Protein AF-A0A6A6HWR3-F1 (afdb_monomer_lite)

Sequence (180 aa):
MLRDASSLLSVSQAPYKDFTMPSEERNRYWNKETAKVNAGLDFGGSREDGKEARQTIGAWCSNNPVVNIDFSSFHVPSAAPGTKPSTEELVQRLLNPPAHAFVHGVLSIQWVITVAGTENFCFRASDERFVLSQTSALRREGHALGMRTAYLEWLCGDDLGSSAAEQGMFLTPAFFTKEM

pLDDT: mean 72.25, std 21.22, range [38.28, 97.0]

Radius of gyration: 27.94 Å; chains: 1; bounding box: 84×46×81 Å

Foldseek 3Di:
DDDDDDDDDDDDDDDDDPDDDDDPVVVVPVCPVVVVVVVDPPPDDDDDDDDDDDDPDDPPPDPDPPPDDPCVPVDDPPPDPDDQDDLLRLLVPVLVDDPVCQDVQFGDPVVNCVSQDVVQWDQDPVVRDIAGDPPHPCLVCVVVSPDDPLVSQQRHVPDPPDRSVNVVDGRGPVVSPDDD

Organism: NCBI:txid390896

Structure (mmCIF, N/CA/C/O backbone):
data_AF-A0A6A6HWR3-F1
#
_entry.id   AF-A0A6A6HWR3-F1
#
loop_
_atom_site.group_PDB
_atom_site.id
_atom_site.type_symbol
_atom_site.label_atom_id
_atom_site.label_alt_id
_atom_site.label_comp_id
_atom_site.label_asym_id
_atom_site.label_entity_id
_atom_site.label_seq_id
_atom_site.pdbx_PDB_ins_code
_atom_site.Cartn_x
_atom_site.Cartn_y
_atom_site.Cartn_z
_atom_site.occupancy
_atom_site.B_iso_or_equiv
_atom_site.auth_seq_id
_atom_site.auth_comp_id
_atom_site.auth_asym_id
_atom_site.auth_atom_id
_atom_site.pdbx_PDB_model_num
ATOM 1 N N . MET A 1 1 ? 57.954 5.426 26.920 1.00 43.19 1 MET A N 1
ATOM 2 C CA . MET A 1 1 ? 57.387 4.698 25.766 1.00 43.19 1 MET A CA 1
ATOM 3 C C . MET A 1 1 ? 56.098 5.395 25.378 1.00 43.19 1 MET A C 1
ATOM 5 O O . MET A 1 1 ? 55.222 5.520 26.221 1.00 43.19 1 MET A O 1
ATOM 9 N N . LEU A 1 2 ? 56.065 5.932 24.158 1.00 45.25 2 LEU A N 1
ATOM 10 C CA . LEU A 1 2 ? 54.942 6.652 23.560 1.00 45.25 2 LEU A CA 1
ATOM 11 C C . LEU A 1 2 ? 53.739 5.731 23.321 1.00 45.25 2 LEU A C 1
ATOM 13 O O . LEU A 1 2 ? 53.946 4.578 22.939 1.00 45.25 2 LEU A O 1
ATOM 17 N N . ARG A 1 3 ? 52.525 6.293 23.399 1.00 41.72 3 ARG A N 1
ATOM 18 C CA . ARG A 1 3 ? 51.508 6.223 22.331 1.00 41.72 3 ARG A CA 1
ATOM 19 C C . ARG A 1 3 ? 50.369 7.210 22.612 1.00 41.72 3 ARG A C 1
ATOM 21 O O . ARG A 1 3 ? 49.450 6.918 23.367 1.00 41.72 3 ARG A O 1
ATOM 28 N N . ASP A 1 4 ? 50.477 8.364 21.960 1.00 45.59 4 ASP A N 1
ATOM 29 C CA . ASP A 1 4 ? 49.356 9.209 21.558 1.00 45.59 4 ASP A CA 1
ATOM 30 C C . ASP A 1 4 ? 48.548 8.498 20.468 1.00 45.59 4 ASP A C 1
ATOM 32 O O . ASP A 1 4 ? 49.116 8.020 19.483 1.00 45.59 4 ASP A O 1
ATOM 36 N N . ALA A 1 5 ? 47.228 8.462 20.623 1.00 50.62 5 ALA A N 1
ATOM 37 C CA . ALA A 1 5 ? 46.287 8.186 19.543 1.00 50.62 5 ALA A CA 1
ATOM 38 C C . ALA A 1 5 ? 44.918 8.767 19.918 1.00 50.62 5 ALA A C 1
ATOM 40 O O . ALA A 1 5 ? 44.046 8.082 20.445 1.00 50.62 5 ALA A O 1
ATOM 41 N N . SER A 1 6 ? 44.729 10.061 19.681 1.00 43.88 6 SER A N 1
ATOM 42 C CA . SER A 1 6 ? 43.404 10.685 19.645 1.00 43.88 6 SER A CA 1
ATOM 43 C C . SER A 1 6 ? 43.450 11.836 18.655 1.00 43.88 6 SER A C 1
ATOM 45 O O . SER A 1 6 ? 43.670 12.991 18.999 1.00 43.88 6 SER A O 1
ATOM 47 N N . SER A 1 7 ? 43.303 11.476 17.385 1.00 47.84 7 SER A N 1
ATOM 48 C CA . SER A 1 7 ? 42.998 12.406 16.312 1.00 47.84 7 SER A CA 1
ATOM 49 C C . SER A 1 7 ? 41.841 11.838 15.505 1.00 47.84 7 SER A C 1
ATOM 51 O O . SER A 1 7 ? 41.719 10.621 15.370 1.00 47.84 7 SER A O 1
ATOM 53 N N . LEU A 1 8 ? 41.090 12.768 14.919 1.00 46.94 8 LEU A N 1
ATOM 54 C CA . LEU A 1 8 ? 40.016 12.613 13.943 1.00 46.94 8 LEU A CA 1
ATOM 55 C C . LEU A 1 8 ? 38.622 12.401 14.542 1.00 46.94 8 LEU A C 1
ATOM 57 O O . LEU A 1 8 ? 38.232 11.292 14.870 1.00 46.94 8 LEU A O 1
ATOM 61 N N . LEU A 1 9 ? 37.858 13.498 14.600 1.00 42.84 9 LEU A N 1
ATOM 62 C CA . LEU A 1 9 ? 36.652 13.683 13.780 1.00 42.84 9 LEU A CA 1
ATOM 63 C C . LEU A 1 9 ? 36.273 15.178 13.779 1.00 42.84 9 LEU A C 1
ATOM 65 O O . LEU A 1 9 ? 35.502 15.656 14.605 1.00 42.84 9 LEU A O 1
ATOM 69 N N . SER A 1 10 ? 36.855 15.929 12.840 1.00 42.25 10 SER A N 1
ATOM 70 C CA . SER A 1 10 ? 36.351 17.246 12.436 1.00 42.25 10 SER A CA 1
ATOM 71 C C . SER A 1 10 ? 35.278 17.014 11.375 1.00 42.25 10 SER A C 1
ATOM 73 O O . SER A 1 10 ? 35.586 16.586 10.262 1.00 42.25 10 SER A O 1
ATOM 75 N N . VAL A 1 11 ? 34.012 17.222 11.736 1.00 45.81 11 VAL A N 1
ATOM 76 C CA . VAL A 1 11 ? 32.886 17.135 10.800 1.00 45.81 11 VAL A CA 1
ATOM 77 C C . VAL A 1 11 ? 32.807 18.456 10.037 1.00 45.81 11 VAL A C 1
ATOM 79 O O . VAL A 1 11 ? 32.406 19.485 10.575 1.00 45.81 11 VAL A O 1
ATOM 82 N N . SER A 1 12 ? 33.227 18.422 8.774 1.00 44.22 12 SER A N 1
ATOM 83 C CA . SER A 1 12 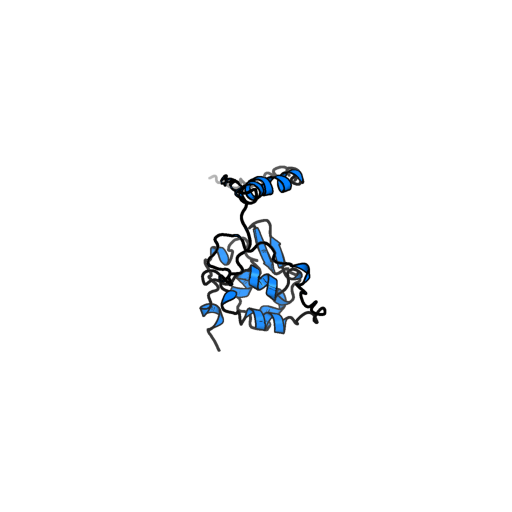? 33.080 19.523 7.825 1.00 44.22 12 SER A CA 1
ATOM 84 C C . SER A 1 12 ? 31.602 19.689 7.450 1.00 44.22 12 SER A C 1
ATOM 86 O O . SER A 1 12 ? 31.018 18.820 6.805 1.00 44.22 12 SER A O 1
ATOM 88 N N . GLN A 1 13 ? 30.985 20.798 7.865 1.00 44.22 13 GLN A N 1
ATOM 89 C CA . GLN A 1 13 ? 29.687 21.236 7.346 1.00 44.22 13 GLN A CA 1
ATOM 90 C C . GLN A 1 13 ? 29.887 21.851 5.956 1.00 44.22 13 GLN A C 1
ATOM 92 O O . GLN A 1 13 ? 30.484 22.918 5.820 1.00 44.22 13 GLN A O 1
ATOM 97 N N . ALA A 1 14 ? 29.381 21.182 4.920 1.00 45.16 14 ALA A N 1
ATOM 98 C CA . ALA A 1 14 ? 29.251 21.772 3.593 1.00 45.16 14 ALA A CA 1
ATOM 99 C C . ALA A 1 14 ? 28.036 22.729 3.551 1.00 45.16 14 ALA A C 1
ATOM 101 O O . ALA A 1 14 ? 27.018 22.446 4.188 1.00 45.16 14 ALA A O 1
ATOM 102 N N . PRO A 1 15 ? 28.114 23.854 2.816 1.00 49.12 15 PRO A N 1
ATOM 103 C CA . PRO A 1 15 ? 27.050 24.851 2.769 1.00 49.12 15 PRO A CA 1
ATOM 104 C C . PRO A 1 15 ? 25.837 24.347 1.972 1.00 49.12 15 PRO A C 1
ATOM 106 O O . PRO A 1 15 ? 25.982 23.771 0.892 1.00 49.12 15 PRO A O 1
ATOM 109 N N . TYR A 1 16 ? 24.638 24.598 2.504 1.00 42.38 16 TYR A N 1
ATOM 110 C CA . TYR A 1 16 ? 23.365 24.383 1.818 1.00 42.38 16 TYR A CA 1
ATOM 111 C C . TYR A 1 16 ? 23.359 25.154 0.490 1.00 42.38 16 TYR A C 1
ATOM 113 O O . TYR A 1 16 ? 23.470 26.377 0.474 1.00 42.38 16 TYR A O 1
ATOM 121 N N . LYS A 1 17 ? 23.234 24.434 -0.629 1.00 49.34 17 LYS A N 1
ATOM 122 C CA . LYS A 1 17 ? 22.875 25.039 -1.914 1.00 49.34 17 LYS A CA 1
ATOM 123 C C . LYS A 1 17 ? 21.377 25.317 -1.895 1.00 49.34 17 LYS A C 1
ATOM 125 O O . LYS A 1 17 ? 20.592 24.385 -1.731 1.00 49.34 17 LYS A O 1
ATOM 130 N N . ASP A 1 18 ? 21.016 26.584 -2.068 1.00 53.59 18 ASP A N 1
ATOM 131 C CA . ASP A 1 18 ? 19.640 27.049 -2.216 1.00 53.59 18 ASP A CA 1
ATOM 132 C C . ASP A 1 18 ? 18.878 26.194 -3.235 1.00 53.59 18 ASP A C 1
ATOM 134 O O . ASP A 1 18 ? 19.232 26.100 -4.415 1.00 53.59 18 ASP A O 1
ATOM 138 N N . PHE A 1 19 ? 17.822 25.541 -2.755 1.00 49.91 19 PHE A N 1
ATOM 139 C CA . PHE A 1 19 ? 16.960 24.692 -3.561 1.00 49.91 19 PHE A CA 1
ATOM 140 C C . PHE A 1 19 ? 16.070 25.592 -4.422 1.00 49.91 19 PHE A C 1
ATOM 142 O O . PHE A 1 19 ? 15.030 26.083 -3.988 1.00 49.91 19 PHE A O 1
ATOM 149 N N . THR A 1 20 ? 16.505 25.857 -5.652 1.00 61.34 20 THR A N 1
ATOM 150 C CA . THR A 1 20 ? 15.681 26.571 -6.629 1.00 61.34 20 THR A CA 1
ATOM 151 C C . THR A 1 20 ? 14.652 25.588 -7.187 1.00 61.34 20 THR A C 1
ATOM 153 O O . THR A 1 20 ? 15.019 24.578 -7.788 1.00 61.34 20 THR A O 1
ATOM 156 N N . MET A 1 21 ? 13.365 25.863 -6.966 1.00 64.69 21 MET A N 1
ATOM 157 C CA . MET A 1 21 ? 12.259 25.108 -7.566 1.00 64.69 21 MET A CA 1
ATOM 158 C C . MET A 1 21 ? 12.429 25.030 -9.097 1.00 64.69 21 MET A C 1
ATOM 160 O O . MET A 1 21 ? 12.731 26.056 -9.714 1.00 64.69 21 MET A O 1
ATOM 164 N N . PRO A 1 22 ? 12.225 23.861 -9.739 1.00 55.84 22 PRO A N 1
ATOM 165 C CA . PRO A 1 22 ? 12.240 23.770 -11.196 1.00 55.84 22 PRO A CA 1
ATOM 166 C C . PRO A 1 22 ? 11.163 24.688 -11.786 1.00 55.84 22 PRO A C 1
ATOM 168 O O . PRO A 1 22 ? 10.015 24.653 -11.343 1.00 55.84 22 PRO A O 1
ATOM 171 N N . SER A 1 23 ? 11.521 25.509 -12.778 1.00 63.12 23 SER A N 1
ATOM 172 C CA . SER A 1 23 ? 10.572 26.429 -13.409 1.00 63.12 23 SER A CA 1
ATOM 173 C C . SER A 1 23 ? 9.444 25.669 -14.118 1.00 63.12 23 SER A C 1
ATOM 175 O O . SER A 1 23 ? 9.658 24.604 -14.707 1.00 63.12 23 SER A O 1
ATOM 177 N N . GLU A 1 24 ? 8.235 26.244 -14.108 1.00 59.56 24 GLU A N 1
ATOM 178 C CA . GLU A 1 24 ? 7.040 25.685 -14.764 1.00 59.56 24 GLU A CA 1
ATOM 179 C C . GLU A 1 24 ? 7.236 25.392 -16.262 1.00 59.56 24 GLU A C 1
ATOM 181 O O . GLU A 1 24 ? 6.491 24.609 -16.855 1.00 59.56 24 GLU A O 1
ATOM 186 N N . GLU A 1 25 ? 8.257 25.978 -16.890 1.00 54.88 25 GLU A N 1
ATOM 187 C CA . GLU A 1 25 ? 8.624 25.690 -18.274 1.00 54.88 25 GLU A CA 1
ATOM 188 C C . GLU A 1 25 ? 9.026 24.229 -18.492 1.00 54.88 25 GLU A C 1
ATOM 190 O O . GLU A 1 25 ? 8.698 23.679 -19.544 1.00 54.88 25 GLU A O 1
ATOM 195 N N . ARG A 1 26 ? 9.648 23.548 -17.517 1.00 51.44 26 ARG A N 1
ATOM 196 C CA . ARG A 1 26 ? 10.065 22.140 -17.677 1.00 51.44 26 ARG A CA 1
ATOM 197 C C . ARG A 1 26 ? 8.870 21.190 -17.828 1.00 51.44 26 ARG A C 1
ATOM 199 O O . ARG A 1 26 ? 8.949 20.239 -18.603 1.00 51.44 26 ARG A O 1
ATOM 206 N N . ASN A 1 27 ? 7.736 21.504 -17.197 1.00 54.69 27 ASN A N 1
ATOM 207 C CA . ASN A 1 27 ? 6.490 20.739 -17.327 1.00 54.69 27 ASN A CA 1
ATOM 208 C C . ASN A 1 27 ? 5.805 20.921 -18.693 1.00 54.69 27 ASN A C 1
ATOM 210 O O . ASN A 1 27 ? 4.924 20.140 -19.045 1.00 54.69 27 ASN A O 1
ATOM 214 N N . ARG A 1 28 ? 6.222 21.906 -19.503 1.00 51.25 28 ARG A N 1
ATOM 215 C CA . ARG A 1 28 ? 5.672 22.121 -20.853 1.00 51.25 28 ARG A CA 1
ATOM 216 C C . ARG A 1 28 ? 6.341 21.262 -21.928 1.00 51.25 28 ARG A C 1
ATOM 218 O O . ARG A 1 28 ? 5.776 21.103 -23.008 1.00 51.25 28 ARG A O 1
ATOM 225 N N . TYR A 1 29 ? 7.521 20.697 -21.664 1.00 48.78 29 TYR A N 1
ATOM 226 C CA . TYR A 1 29 ? 8.290 19.972 -22.684 1.00 48.78 29 TYR A CA 1
ATOM 227 C C . TYR A 1 29 ? 7.951 18.483 -22.794 1.00 48.78 29 TYR A C 1
ATOM 229 O O . TYR A 1 29 ? 8.215 17.895 -23.843 1.00 48.78 29 TYR A O 1
ATOM 237 N N . TRP A 1 30 ? 7.296 17.882 -21.793 1.00 48.69 30 TRP A N 1
ATOM 238 C CA . TRP A 1 30 ? 6.934 16.458 -21.850 1.00 48.69 30 TRP A CA 1
ATOM 239 C C . TRP A 1 30 ? 5.802 16.148 -22.850 1.00 48.69 30 TRP A C 1
ATOM 241 O O . TRP A 1 30 ? 5.598 14.994 -23.204 1.00 48.69 30 TRP A O 1
ATOM 251 N N . ASN A 1 31 ? 5.119 17.175 -23.371 1.00 50.81 31 ASN A N 1
ATOM 252 C CA . ASN A 1 31 ? 3.995 17.026 -24.302 1.00 50.81 31 ASN A CA 1
ATOM 253 C C . ASN A 1 31 ? 4.343 17.185 -25.793 1.00 50.81 31 ASN A C 1
ATOM 255 O O . ASN A 1 31 ? 3.460 17.045 -26.638 1.00 50.81 31 ASN A O 1
ATOM 259 N N . LYS A 1 32 ? 5.598 17.485 -26.162 1.00 49.47 32 LYS A N 1
ATOM 260 C CA . LYS A 1 32 ? 5.938 17.709 -27.583 1.00 49.47 32 LYS A CA 1
ATOM 261 C C . LYS A 1 32 ? 6.034 16.423 -28.405 1.00 49.47 32 LYS A C 1
ATOM 263 O O . LYS A 1 32 ? 5.644 16.430 -29.569 1.00 49.47 32 LYS A O 1
ATOM 268 N N . GLU A 1 33 ? 6.517 15.331 -27.821 1.00 48.09 33 GLU A N 1
ATOM 269 C CA . GLU A 1 33 ? 6.626 14.047 -28.528 1.00 48.09 33 GLU A CA 1
ATOM 270 C C . GLU A 1 33 ? 5.267 13.330 -28.606 1.00 48.09 33 GLU A C 1
ATOM 272 O O . GLU A 1 33 ? 4.922 12.777 -29.647 1.00 48.09 33 GLU A O 1
ATOM 277 N N . THR A 1 34 ? 4.418 13.457 -27.581 1.00 52.66 34 THR A N 1
ATOM 278 C CA . THR A 1 34 ? 3.032 12.954 -27.584 1.00 52.66 34 THR A CA 1
ATOM 279 C C . THR A 1 34 ? 2.154 13.658 -28.623 1.00 52.66 34 THR A C 1
ATOM 281 O O . THR A 1 34 ? 1.308 13.025 -29.253 1.00 52.66 34 THR A O 1
ATOM 284 N N . ALA A 1 35 ? 2.378 14.955 -28.865 1.00 48.62 35 ALA A N 1
ATOM 285 C CA . ALA A 1 35 ? 1.653 15.710 -29.887 1.00 48.62 35 ALA A CA 1
ATOM 286 C C . ALA A 1 35 ? 1.961 15.235 -31.320 1.00 48.62 35 ALA A C 1
ATOM 288 O O . ALA A 1 35 ? 1.064 15.239 -32.158 1.00 48.62 35 ALA A O 1
ATOM 289 N N . LYS A 1 36 ? 3.188 14.774 -31.607 1.00 48.84 36 LYS A N 1
ATOM 290 C CA . LYS A 1 36 ? 3.553 14.246 -32.936 1.00 48.84 36 LYS A CA 1
ATOM 291 C C . LYS A 1 36 ? 2.875 12.915 -33.255 1.00 48.84 36 LYS A C 1
ATOM 293 O O . LYS A 1 36 ? 2.549 12.676 -34.410 1.00 48.84 36 LYS A O 1
ATOM 298 N N . VAL A 1 37 ? 2.633 12.073 -32.250 1.00 50.28 37 VAL A N 1
ATOM 299 C CA . VAL A 1 37 ? 1.926 10.791 -32.433 1.00 50.28 37 VAL A CA 1
ATOM 300 C C . VAL A 1 37 ? 0.429 11.018 -32.688 1.00 50.28 37 VAL A C 1
ATOM 302 O O . VAL A 1 37 ? -0.181 10.285 -33.461 1.00 50.28 37 VAL A O 1
ATOM 305 N N . ASN A 1 38 ? -0.149 12.081 -32.116 1.00 49.94 38 ASN A N 1
ATOM 306 C CA . ASN A 1 38 ? -1.558 12.443 -32.305 1.00 49.94 38 ASN A CA 1
ATOM 307 C C . ASN A 1 38 ? -1.832 13.310 -33.548 1.00 49.94 38 ASN A C 1
ATOM 309 O O . ASN A 1 38 ? -2.986 13.439 -33.946 1.00 49.94 38 ASN A O 1
ATOM 313 N N . ALA A 1 39 ? -0.805 13.897 -34.171 1.00 48.06 39 ALA A N 1
ATOM 314 C CA . ALA A 1 39 ? -0.955 14.782 -35.330 1.00 48.06 39 ALA A CA 1
ATOM 315 C C . ALA A 1 39 ? -1.130 14.052 -36.677 1.00 48.06 39 ALA A C 1
ATOM 317 O O . ALA A 1 39 ? -1.115 14.712 -37.709 1.00 48.06 39 ALA A O 1
ATOM 318 N N . GLY A 1 40 ? -1.330 12.729 -36.667 1.00 42.12 40 GLY A N 1
ATOM 319 C CA . GLY A 1 40 ? -1.671 11.949 -37.855 1.00 42.12 40 GLY A CA 1
ATOM 320 C C . GLY A 1 40 ? -0.497 11.770 -38.820 1.00 42.12 40 GLY A C 1
ATOM 321 O O . GLY A 1 40 ? 0.046 12.723 -39.370 1.00 42.12 40 GLY A O 1
ATOM 322 N N . LEU A 1 41 ? -0.116 10.517 -39.077 1.00 44.56 41 LEU A N 1
ATOM 323 C CA . LEU A 1 41 ? 0.587 10.204 -40.317 1.00 44.56 41 LEU A CA 1
ATOM 324 C C . LEU A 1 41 ? -0.382 10.484 -41.469 1.00 44.56 41 LEU A C 1
ATOM 326 O O . LEU A 1 41 ? -1.332 9.732 -41.682 1.00 44.56 41 LEU A O 1
ATOM 330 N N . ASP A 1 42 ? -0.142 11.581 -42.177 1.00 46.38 42 ASP A N 1
ATOM 331 C CA . ASP A 1 42 ? -0.893 11.979 -43.360 1.00 46.38 42 ASP A CA 1
ATOM 332 C C . ASP A 1 42 ? -0.508 11.050 -44.526 1.00 46.38 42 ASP A C 1
ATOM 334 O O . ASP A 1 42 ? 0.445 11.291 -45.271 1.00 46.38 42 ASP A O 1
ATOM 338 N N . PHE A 1 43 ? -1.199 9.913 -44.639 1.00 39.94 43 PHE A N 1
ATOM 339 C CA . PHE A 1 43 ? -1.164 9.099 -45.849 1.00 39.94 43 PHE A CA 1
ATOM 340 C C . PHE A 1 43 ? -2.154 9.696 -46.843 1.00 39.94 43 PHE A C 1
ATOM 342 O O . PHE A 1 43 ? -3.362 9.483 -46.749 1.00 39.94 43 PHE A O 1
ATOM 349 N N . GLY A 1 44 ? -1.609 10.457 -47.792 1.00 48.91 44 GLY A N 1
ATOM 350 C CA . GLY A 1 44 ? -2.354 11.049 -48.892 1.00 48.91 44 GLY A CA 1
ATOM 351 C C . GLY A 1 44 ? -3.255 10.028 -49.589 1.00 48.91 44 GLY A C 1
ATOM 352 O O . GLY A 1 44 ? -2.788 9.018 -50.114 1.00 48.91 44 GLY A O 1
ATOM 353 N N . GLY A 1 45 ? -4.552 10.322 -49.603 1.00 38.28 45 GLY A N 1
ATOM 354 C CA . GLY A 1 45 ? -5.569 9.572 -50.328 1.00 38.28 45 GLY A CA 1
ATOM 355 C C . GLY A 1 45 ? -6.464 10.537 -51.091 1.00 38.28 45 GLY A C 1
ATOM 356 O O . GLY A 1 45 ? -7.190 11.323 -50.485 1.00 38.28 45 GLY A O 1
ATOM 357 N N . SER A 1 46 ? -6.362 10.506 -52.420 1.00 41.38 46 SER A N 1
ATOM 358 C CA . SER A 1 46 ? -7.151 11.304 -53.359 1.00 41.38 46 SER A CA 1
ATOM 359 C C . SER A 1 46 ? -8.653 11.260 -53.077 1.00 41.38 46 SER A C 1
ATOM 361 O O . SER A 1 46 ? -9.225 10.212 -52.792 1.00 41.38 46 SER A O 1
ATOM 363 N N . ARG A 1 47 ? -9.292 12.421 -53.247 1.00 45.81 47 ARG A N 1
ATOM 364 C CA . ARG A 1 47 ? -10.744 12.566 -53.371 1.00 45.81 47 ARG A CA 1
ATOM 365 C C . ARG A 1 47 ? -11.248 11.820 -54.606 1.00 45.81 47 ARG A C 1
ATOM 367 O O . ARG A 1 47 ? -10.840 12.171 -55.708 1.00 45.81 47 ARG A O 1
ATOM 374 N N . GLU A 1 48 ? -12.216 10.928 -54.424 1.00 42.03 48 GLU A N 1
ATOM 375 C CA . GLU A 1 48 ? -13.227 10.630 -55.441 1.00 42.03 48 GLU A CA 1
ATOM 376 C C . GLU A 1 48 ? -14.622 10.590 -54.800 1.00 42.03 48 GLU A C 1
ATOM 378 O O . GLU A 1 48 ? -14.849 9.951 -53.772 1.00 42.03 48 GLU A O 1
ATOM 383 N N . ASP A 1 49 ? -15.533 11.347 -55.412 1.00 51.53 49 ASP A N 1
ATOM 384 C CA . ASP A 1 49 ? -16.967 11.399 -55.141 1.00 51.53 49 ASP A CA 1
ATOM 385 C C . ASP A 1 49 ? -17.647 10.063 -55.474 1.00 51.53 49 ASP A C 1
ATOM 387 O O . ASP A 1 49 ? -17.420 9.501 -56.545 1.00 51.53 49 ASP A O 1
ATOM 391 N N . GLY A 1 50 ? -18.587 9.603 -54.639 1.00 45.66 50 GLY A N 1
ATOM 392 C CA . GLY A 1 50 ? -19.468 8.506 -55.053 1.00 45.66 50 GLY A CA 1
ATOM 393 C C . GLY A 1 50 ? -20.334 7.854 -53.977 1.00 45.66 50 GLY A C 1
ATOM 394 O O . GLY A 1 50 ? -19.930 6.871 -53.382 1.00 45.66 50 GLY A O 1
ATOM 395 N N . LYS A 1 51 ? -21.550 8.393 -53.818 1.00 45.47 51 LYS A N 1
ATOM 396 C CA . LYS A 1 51 ? -22.852 7.767 -53.475 1.00 45.47 51 LYS A CA 1
ATOM 397 C C . LYS A 1 51 ? -22.937 6.603 -52.462 1.00 45.47 51 LYS A C 1
ATOM 399 O O . LYS A 1 51 ? -22.343 5.544 -52.603 1.00 45.47 51 LYS A O 1
ATOM 404 N N . GLU A 1 52 ? -23.874 6.801 -51.531 1.00 51.19 52 GLU A N 1
ATOM 405 C CA . GLU A 1 52 ? -24.432 5.860 -50.555 1.00 51.19 52 GLU A CA 1
ATOM 406 C C . GLU A 1 52 ? -24.602 4.408 -51.039 1.00 51.19 52 GLU A C 1
ATOM 408 O O . GLU A 1 52 ? -25.321 4.125 -51.998 1.00 51.19 52 GLU A O 1
ATOM 413 N N . ALA A 1 53 ? -24.087 3.474 -50.236 1.00 40.69 53 ALA A N 1
ATOM 414 C CA . ALA A 1 53 ? -24.646 2.138 -50.091 1.00 40.69 53 ALA A CA 1
ATOM 415 C C . ALA A 1 53 ? -24.688 1.786 -48.599 1.00 40.69 53 ALA A C 1
ATOM 417 O O . ALA A 1 53 ? -23.667 1.630 -47.931 1.00 40.69 53 ALA A O 1
ATOM 418 N N . ARG A 1 54 ? -25.906 1.692 -48.067 1.00 49.06 54 ARG A N 1
ATOM 419 C CA . ARG A 1 54 ? -26.214 1.298 -46.692 1.00 49.06 54 ARG A CA 1
ATOM 420 C C . ARG A 1 54 ? -25.860 -0.183 -46.516 1.00 49.06 54 ARG A C 1
ATOM 422 O O . ARG A 1 54 ? -26.690 -1.050 -46.765 1.00 49.06 54 ARG A O 1
ATOM 429 N N . GLN A 1 55 ? -24.625 -0.472 -46.117 1.00 44.09 55 GLN A N 1
ATOM 430 C CA . GLN A 1 55 ? -24.208 -1.800 -45.672 1.00 44.09 55 GLN A CA 1
ATOM 431 C C . GLN A 1 55 ? -23.919 -1.753 -44.174 1.00 44.09 55 GLN A C 1
ATOM 433 O O . GLN A 1 55 ? -23.063 -1.008 -43.703 1.00 44.09 55 GLN A O 1
ATOM 438 N N . THR A 1 56 ? -24.650 -2.569 -43.421 1.00 47.28 56 THR A N 1
ATOM 439 C CA . THR A 1 56 ? -24.319 -2.970 -42.052 1.00 47.28 56 THR A CA 1
ATOM 440 C C . THR A 1 56 ? -23.057 -3.825 -42.090 1.00 47.28 56 THR A C 1
ATOM 442 O O . THR A 1 56 ? -23.110 -5.051 -42.010 1.00 47.28 56 THR A O 1
ATOM 445 N N . ILE A 1 57 ? -21.918 -3.173 -42.283 1.00 46.28 57 ILE A N 1
ATOM 446 C CA . ILE A 1 57 ? -20.604 -3.767 -42.098 1.00 46.28 57 ILE A CA 1
ATOM 447 C C . ILE A 1 57 ? -20.287 -3.581 -40.616 1.00 46.28 57 ILE A C 1
ATOM 449 O O . ILE A 1 57 ? -20.318 -2.459 -40.110 1.00 46.28 57 ILE A O 1
ATOM 453 N N . GLY A 1 58 ? -20.059 -4.682 -39.896 1.00 53.66 58 GLY A N 1
ATOM 454 C CA . GLY A 1 58 ? -19.667 -4.624 -38.490 1.00 53.66 58 GLY A CA 1
ATOM 455 C C . GLY A 1 58 ? -18.480 -3.677 -38.314 1.00 53.66 58 GLY A C 1
ATOM 456 O O . GLY A 1 58 ? -17.583 -3.653 -39.157 1.00 53.66 58 GLY A O 1
ATOM 457 N N . ALA A 1 59 ? -18.473 -2.917 -37.216 1.00 54.81 59 ALA A N 1
ATOM 458 C CA . ALA A 1 59 ? -17.502 -1.864 -36.881 1.00 54.81 59 ALA A CA 1
ATOM 459 C C . ALA A 1 59 ? -16.018 -2.310 -36.808 1.00 54.81 59 ALA A C 1
ATOM 461 O O . ALA A 1 59 ? -15.167 -1.561 -36.350 1.00 54.81 59 ALA A O 1
ATOM 462 N N . TRP A 1 60 ? -15.722 -3.538 -37.235 1.00 54.94 60 TRP A N 1
ATOM 463 C CA . TRP A 1 60 ? -14.427 -4.205 -37.207 1.00 54.94 60 TRP A CA 1
ATOM 464 C C . TRP A 1 60 ? -13.868 -4.491 -38.609 1.00 54.94 60 TRP A C 1
ATOM 466 O O . TRP A 1 60 ? -12.732 -4.939 -38.720 1.00 54.94 60 TRP A O 1
ATOM 476 N N . CYS A 1 61 ? -14.637 -4.270 -39.685 1.00 54.31 61 CYS A N 1
ATOM 477 C CA . CYS A 1 61 ? -14.165 -4.525 -41.055 1.00 54.31 61 CYS A CA 1
ATOM 478 C C . CYS A 1 61 ? -13.721 -3.259 -41.801 1.00 54.31 61 CYS A C 1
ATOM 480 O O . CYS A 1 61 ? -13.292 -3.355 -42.948 1.00 54.31 61 CYS A O 1
ATOM 482 N N . SER A 1 62 ? -13.817 -2.081 -41.183 1.00 57.84 62 SER A N 1
ATOM 483 C CA . SER A 1 62 ? -13.218 -0.861 -41.715 1.00 57.84 62 SER A CA 1
ATOM 484 C C . SER A 1 62 ? -11.991 -0.500 -40.880 1.00 57.84 62 SER A C 1
ATOM 486 O O . SER A 1 62 ? -12.064 -0.404 -39.661 1.00 57.84 62 SER A O 1
ATOM 488 N N . ASN A 1 63 ? -10.861 -0.233 -41.539 1.00 62.81 63 ASN A N 1
ATOM 489 C CA . ASN A 1 63 ? -9.697 0.419 -40.917 1.00 62.81 63 ASN A CA 1
ATOM 490 C C . A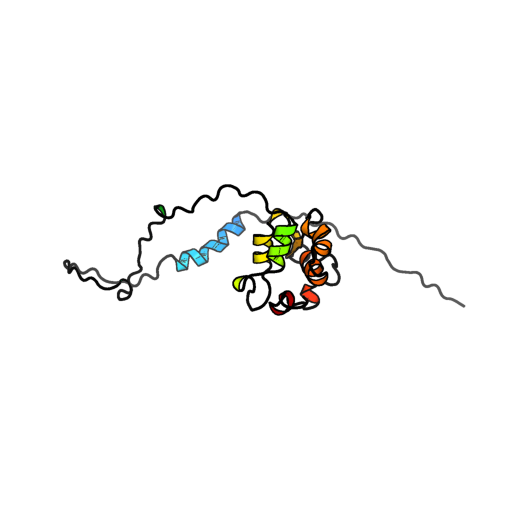SN A 1 63 ? -9.970 1.904 -40.593 1.00 62.81 63 ASN A C 1
ATOM 492 O O . ASN A 1 63 ? -9.040 2.688 -40.413 1.00 62.81 63 ASN A O 1
ATOM 496 N N . ASN A 1 64 ? -11.240 2.311 -40.550 1.00 63.06 64 ASN A N 1
ATOM 497 C CA . ASN A 1 64 ? -11.614 3.657 -40.173 1.00 63.06 64 ASN A CA 1
ATOM 498 C C . ASN A 1 64 ? -11.630 3.713 -38.646 1.00 63.06 64 ASN A C 1
ATOM 500 O O . ASN A 1 64 ? -12.291 2.875 -38.026 1.00 63.06 64 ASN A O 1
ATOM 504 N N . PRO A 1 65 ? -10.935 4.678 -38.021 1.00 59.59 65 PRO A N 1
ATOM 505 C CA . PRO A 1 65 ? -11.063 4.863 -36.589 1.00 59.59 65 PRO A CA 1
ATOM 506 C C . PRO A 1 65 ? -12.546 5.058 -36.259 1.00 59.59 65 PRO A C 1
ATOM 508 O O . PRO A 1 65 ? -13.267 5.766 -36.963 1.00 59.59 65 PRO A O 1
ATOM 511 N N . VAL A 1 66 ? -13.020 4.400 -35.203 1.00 59.84 66 VAL A N 1
ATOM 512 C CA . VAL A 1 66 ? -14.368 4.608 -34.662 1.00 59.84 66 VAL A CA 1
ATOM 513 C C . VAL A 1 66 ? -14.377 5.992 -33.999 1.00 59.84 66 VAL A C 1
ATOM 515 O O . VAL A 1 66 ? -14.246 6.129 -32.787 1.00 59.84 66 VAL A O 1
ATOM 518 N N . VAL A 1 67 ? -14.422 7.052 -34.808 1.00 69.00 67 VAL A N 1
ATOM 519 C CA . VAL A 1 67 ? -14.372 8.450 -34.358 1.00 69.00 67 VAL A CA 1
ATOM 520 C C . VAL A 1 67 ? -15.782 8.994 -34.186 1.00 69.00 67 VAL A C 1
ATOM 522 O O . VAL A 1 67 ? -16.336 9.634 -35.073 1.00 69.00 67 VAL A O 1
ATOM 525 N N . ASN A 1 68 ? -16.366 8.694 -33.028 1.00 60.88 68 ASN A N 1
ATOM 526 C CA . ASN A 1 68 ? -17.056 9.668 -32.175 1.00 60.88 68 ASN A CA 1
ATOM 527 C C . ASN A 1 68 ? -17.573 8.934 -30.934 1.00 60.88 68 ASN A C 1
ATOM 529 O O . ASN A 1 68 ? -18.724 8.506 -30.874 1.00 60.88 68 ASN A O 1
ATOM 533 N N . ILE A 1 69 ? -16.698 8.740 -29.945 1.00 68.94 69 ILE A N 1
ATOM 534 C CA . ILE A 1 69 ? -17.151 8.342 -28.612 1.00 68.94 69 ILE A CA 1
ATOM 535 C C . ILE A 1 69 ? -17.619 9.624 -27.927 1.00 68.94 69 ILE A C 1
ATOM 537 O O . ILE A 1 69 ? -16.807 10.463 -27.541 1.00 68.94 69 ILE A O 1
ATOM 541 N N . ASP A 1 70 ? -18.934 9.793 -27.823 1.00 73.06 70 ASP A N 1
ATOM 542 C CA . ASP A 1 70 ? -19.530 10.908 -27.100 1.00 73.06 70 ASP A CA 1
ATOM 543 C C . ASP A 1 70 ? -19.459 10.663 -25.585 1.00 73.06 70 ASP A C 1
ATOM 545 O O . ASP A 1 70 ? -20.339 10.050 -24.970 1.00 73.06 70 ASP A O 1
ATOM 549 N N . PHE A 1 71 ? -18.381 11.160 -24.979 1.00 72.75 71 PHE A N 1
ATOM 550 C CA . PHE A 1 71 ? -18.171 11.113 -23.533 1.00 72.75 71 PHE A CA 1
ATOM 551 C C . PHE A 1 71 ? -19.135 12.016 -22.751 1.00 72.75 71 PHE A C 1
ATOM 553 O O . PHE A 1 71 ? -19.147 11.936 -21.524 1.00 72.75 71 PHE A O 1
ATOM 560 N N . SER A 1 72 ? -19.967 12.842 -23.402 1.00 76.88 72 SER A N 1
ATOM 561 C CA . SER A 1 72 ? -20.975 13.641 -22.687 1.00 76.88 72 SER A CA 1
ATOM 562 C C . SER A 1 72 ? -22.039 12.772 -22.008 1.00 76.88 72 SER A C 1
ATOM 564 O O . SER A 1 72 ? -22.595 13.157 -20.983 1.00 76.88 72 SER A O 1
ATOM 566 N N . SER A 1 73 ? -22.260 11.564 -22.532 1.00 72.00 73 SER A N 1
ATOM 567 C CA . SER A 1 73 ? -23.163 10.560 -21.963 1.00 72.00 73 SER A CA 1
ATOM 568 C C . SER A 1 73 ? -22.552 9.750 -20.812 1.00 72.00 73 SER A C 1
ATOM 570 O O . SER A 1 73 ? -23.261 8.994 -20.142 1.00 72.00 73 SER A O 1
ATOM 572 N N . PHE A 1 74 ? -21.244 9.894 -20.561 1.00 70.75 74 PHE A N 1
ATOM 573 C CA . PHE A 1 74 ? -20.544 9.160 -19.514 1.00 70.75 74 PHE A CA 1
ATOM 574 C C . PHE A 1 74 ? -20.837 9.775 -18.142 1.00 70.75 74 PHE A C 1
ATOM 576 O O . PHE A 1 74 ? -20.049 10.524 -17.564 1.00 70.75 74 PHE A O 1
ATOM 583 N N . HIS A 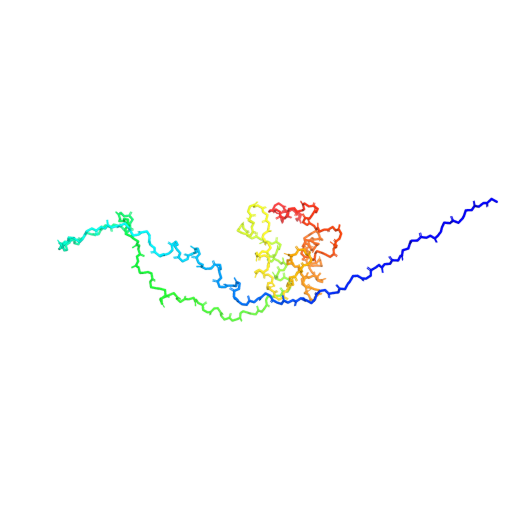1 75 ? -22.007 9.444 -17.606 1.00 65.38 75 HIS A N 1
ATOM 584 C CA . HIS A 1 75 ? -22.351 9.746 -16.229 1.00 65.38 75 HIS A CA 1
ATOM 585 C C . HIS A 1 75 ? -21.608 8.787 -15.303 1.00 65.38 75 HIS A C 1
ATOM 587 O O . HIS A 1 75 ? -22.030 7.651 -15.094 1.00 65.38 75 HIS A O 1
ATOM 593 N N . VAL A 1 76 ? -20.510 9.262 -14.713 1.00 70.38 76 VAL A N 1
ATOM 594 C CA . VAL A 1 76 ? -19.929 8.614 -13.535 1.00 70.38 76 VAL A CA 1
ATOM 595 C C . VAL A 1 76 ? -20.934 8.795 -12.399 1.00 70.38 76 VAL A C 1
ATOM 597 O O . VAL A 1 76 ? -21.220 9.944 -12.046 1.00 70.38 76 VAL A O 1
ATOM 600 N N . PRO A 1 77 ? -21.497 7.718 -11.822 1.00 66.44 77 PRO A N 1
ATOM 601 C CA . PRO A 1 77 ? -22.329 7.845 -10.639 1.00 66.44 77 PRO A CA 1
ATOM 602 C C . PRO A 1 77 ? -21.499 8.551 -9.570 1.00 66.44 77 PRO A C 1
ATOM 604 O O . PRO A 1 77 ? -20.473 8.033 -9.129 1.00 66.44 77 PRO A O 1
ATOM 607 N N . SER A 1 78 ? -21.906 9.764 -9.197 1.00 55.28 78 SER A N 1
ATOM 608 C CA . SER A 1 78 ? -21.296 10.473 -8.080 1.00 55.28 78 SER A CA 1
ATOM 609 C C . SER A 1 78 ? -21.649 9.683 -6.826 1.00 55.28 78 SER A C 1
ATOM 611 O O . SER A 1 78 ? -22.763 9.772 -6.310 1.00 55.28 78 SER A O 1
ATOM 613 N N . ALA A 1 79 ? -20.737 8.812 -6.399 1.00 60.22 79 ALA A N 1
ATOM 614 C CA . ALA A 1 79 ? -20.871 8.123 -5.133 1.00 60.22 79 ALA A CA 1
ATOM 615 C C . ALA A 1 79 ? -20.904 9.199 -4.043 1.00 60.22 79 ALA A C 1
ATOM 617 O O . ALA A 1 79 ? -19.975 10.003 -3.938 1.00 60.22 79 ALA A O 1
ATOM 618 N N . ALA A 1 80 ? -21.989 9.236 -3.264 1.00 61.19 80 ALA A N 1
ATOM 619 C CA . ALA A 1 80 ? -22.053 10.054 -2.061 1.00 61.19 80 ALA A CA 1
ATOM 620 C C . ALA A 1 80 ? -20.782 9.802 -1.231 1.00 61.19 80 ALA A C 1
ATOM 622 O O . ALA A 1 80 ? -20.328 8.652 -1.203 1.00 61.19 80 ALA A O 1
ATOM 623 N N . PRO A 1 81 ? -20.186 10.829 -0.593 1.00 60.38 81 PRO A N 1
ATOM 624 C CA . PRO A 1 81 ? -18.974 10.651 0.192 1.00 60.38 81 PRO A CA 1
ATOM 625 C C . PRO A 1 81 ? -19.268 9.628 1.288 1.00 60.38 81 PRO A C 1
ATOM 627 O O . PRO A 1 81 ? -19.954 9.922 2.266 1.00 60.38 81 PRO A O 1
ATOM 630 N N . GLY A 1 82 ? -18.820 8.394 1.060 1.00 64.56 82 GLY A N 1
ATOM 631 C CA . GLY A 1 82 ? -18.989 7.309 2.005 1.00 64.56 82 GLY A CA 1
ATOM 632 C C . GLY A 1 82 ? -18.304 7.682 3.309 1.00 64.56 82 GLY A C 1
ATOM 633 O O . GLY A 1 82 ? -17.302 8.403 3.317 1.00 64.56 82 GLY A O 1
ATOM 634 N N . THR A 1 83 ? -18.851 7.200 4.419 1.00 77.94 83 THR A N 1
ATOM 635 C CA . THR A 1 83 ? -18.197 7.279 5.722 1.00 77.94 83 THR A CA 1
ATOM 636 C C . THR A 1 83 ? -16.758 6.791 5.573 1.00 77.94 83 THR A C 1
ATOM 638 O O . THR A 1 83 ? -16.523 5.753 4.949 1.00 77.94 83 THR A O 1
ATOM 641 N N . LYS A 1 84 ? -15.792 7.555 6.098 1.00 84.62 84 LYS A N 1
ATOM 642 C CA . LYS A 1 84 ? -14.386 7.149 6.061 1.00 84.62 84 LYS A CA 1
ATOM 643 C C . LYS A 1 84 ? -14.278 5.750 6.690 1.00 84.62 84 LYS A C 1
ATOM 645 O O . LYS A 1 84 ? -14.765 5.593 7.811 1.00 84.62 84 LYS A O 1
ATOM 650 N N . PRO A 1 85 ? -13.701 4.758 5.988 1.00 89.56 85 PRO A N 1
ATOM 651 C CA . PRO A 1 85 ? -13.604 3.403 6.512 1.00 89.56 85 PRO A CA 1
ATOM 652 C C . PRO A 1 85 ? -12.811 3.398 7.818 1.00 89.56 85 PRO A C 1
ATOM 654 O O . PRO A 1 85 ? -11.871 4.187 7.981 1.00 89.56 85 PRO A O 1
ATOM 657 N N . SER A 1 86 ? -13.196 2.525 8.746 1.00 94.50 86 SER A N 1
ATOM 658 C CA . SER A 1 86 ? -12.479 2.386 10.016 1.00 94.50 86 SER A CA 1
ATOM 659 C C . SER A 1 86 ? -11.091 1.770 9.796 1.00 94.50 86 SER A C 1
ATOM 661 O O . SER A 1 86 ? -10.826 1.149 8.761 1.00 94.50 86 SER A O 1
ATOM 663 N N . THR A 1 87 ? -10.182 1.920 10.764 1.00 95.31 87 THR A N 1
ATOM 664 C CA . THR A 1 87 ? -8.840 1.318 10.680 1.00 95.31 87 THR A CA 1
ATOM 665 C C . THR A 1 87 ? -8.931 -0.201 10.529 1.00 95.31 87 THR A C 1
ATOM 667 O O . THR A 1 87 ? -8.207 -0.786 9.728 1.00 95.31 87 THR A O 1
ATOM 670 N N . GLU A 1 88 ? -9.859 -0.840 11.237 1.00 96.00 88 GLU A N 1
ATOM 671 C CA . GLU A 1 88 ? -10.115 -2.280 11.175 1.00 96.00 88 GLU A CA 1
ATOM 672 C C . GLU A 1 88 ? -10.559 -2.709 9.778 1.00 96.00 88 GLU A C 1
ATOM 674 O O . GLU A 1 88 ? -10.025 -3.673 9.231 1.00 96.00 88 GLU A O 1
ATOM 679 N N . GLU A 1 89 ? -11.492 -1.974 9.168 1.00 95.50 89 GLU A N 1
ATOM 680 C CA . GLU A 1 89 ? -11.946 -2.249 7.803 1.00 95.50 89 GLU A CA 1
ATOM 681 C C . GLU A 1 89 ? -10.808 -2.105 6.791 1.00 95.50 89 GLU A C 1
ATOM 683 O O . GLU A 1 89 ? -10.685 -2.917 5.870 1.00 95.50 89 GLU A O 1
ATOM 688 N N . LEU A 1 90 ? -9.953 -1.094 6.962 1.00 96.12 90 LEU A N 1
ATOM 689 C CA . LEU A 1 90 ? -8.773 -0.906 6.124 1.00 96.12 90 LEU A CA 1
ATOM 690 C C . LEU A 1 90 ? -7.792 -2.070 6.274 1.00 96.12 90 LEU A C 1
ATOM 692 O O . LEU A 1 90 ? -7.354 -2.617 5.263 1.00 96.12 90 LEU A O 1
ATOM 696 N N . VAL A 1 91 ? -7.489 -2.493 7.503 1.00 96.62 91 VAL A N 1
ATOM 697 C CA . VAL A 1 91 ? -6.620 -3.652 7.758 1.00 96.62 91 VAL A CA 1
ATOM 698 C C . VAL A 1 91 ? -7.201 -4.911 7.121 1.00 96.62 91 VAL A C 1
ATOM 700 O O . VAL A 1 91 ? -6.486 -5.614 6.410 1.00 96.62 91 VAL A O 1
ATOM 703 N N . GLN A 1 92 ? -8.501 -5.163 7.282 1.00 96.19 92 GLN A N 1
ATOM 704 C CA . GLN A 1 92 ? -9.163 -6.309 6.657 1.00 96.19 92 GLN A CA 1
ATOM 705 C C . GLN A 1 92 ? -9.037 -6.286 5.131 1.00 96.19 92 GLN A C 1
ATOM 707 O O . GLN A 1 92 ? -8.735 -7.313 4.524 1.00 96.19 92 GLN A O 1
ATOM 712 N N . ARG A 1 93 ? -9.197 -5.122 4.492 1.00 96.31 93 ARG A N 1
ATOM 713 C CA . ARG A 1 93 ? -8.992 -4.987 3.040 1.00 96.31 93 ARG A CA 1
ATOM 714 C C . ARG A 1 93 ? -7.536 -5.226 2.642 1.00 96.31 93 ARG A C 1
ATOM 716 O O . ARG A 1 93 ? -7.292 -5.934 1.672 1.00 96.31 93 ARG A O 1
ATOM 723 N N . LEU A 1 94 ? -6.579 -4.674 3.388 1.00 96.44 94 LEU A N 1
ATOM 724 C CA . LEU A 1 94 ? -5.143 -4.819 3.120 1.00 96.44 94 LEU A CA 1
ATOM 725 C C . LEU A 1 94 ? -4.632 -6.252 3.318 1.00 96.44 94 LEU A C 1
ATOM 727 O O . LEU A 1 94 ? -3.686 -6.656 2.647 1.00 96.44 94 LEU A O 1
ATOM 731 N N . LEU A 1 95 ? -5.257 -7.025 4.208 1.00 96.12 95 LEU A N 1
ATOM 732 C CA . LEU A 1 95 ? -4.942 -8.439 4.426 1.00 96.12 95 LEU A CA 1
ATOM 733 C C . LEU A 1 95 ? -5.588 -9.373 3.396 1.00 96.12 95 LEU A C 1
ATOM 735 O O . LEU A 1 95 ? -5.148 -10.511 3.262 1.00 96.12 95 LEU A O 1
ATOM 739 N N . ASN A 1 96 ? -6.578 -8.891 2.640 1.00 96.25 96 ASN A N 1
ATOM 740 C CA . ASN A 1 96 ? -7.287 -9.655 1.614 1.00 96.25 96 ASN A CA 1
ATOM 741 C C . ASN A 1 96 ? -7.189 -8.977 0.231 1.00 96.25 96 ASN A C 1
ATOM 743 O O . ASN A 1 96 ? -8.212 -8.617 -0.363 1.00 96.25 96 ASN A O 1
ATOM 747 N N . PRO A 1 97 ? -5.969 -8.768 -0.299 1.00 96.50 97 PRO A N 1
ATOM 748 C CA . PRO A 1 97 ? -5.782 -8.117 -1.589 1.00 96.50 97 PRO A CA 1
ATOM 749 C C . PRO A 1 97 ? -6.385 -8.951 -2.740 1.00 96.50 97 PRO A C 1
ATOM 751 O O . PRO A 1 97 ? -6.150 -10.160 -2.822 1.00 96.50 97 PRO A O 1
ATOM 754 N N . PRO A 1 98 ? -7.132 -8.332 -3.675 1.00 96.94 98 PRO A N 1
ATOM 755 C CA . PRO A 1 98 ? -7.638 -9.011 -4.864 1.00 96.94 98 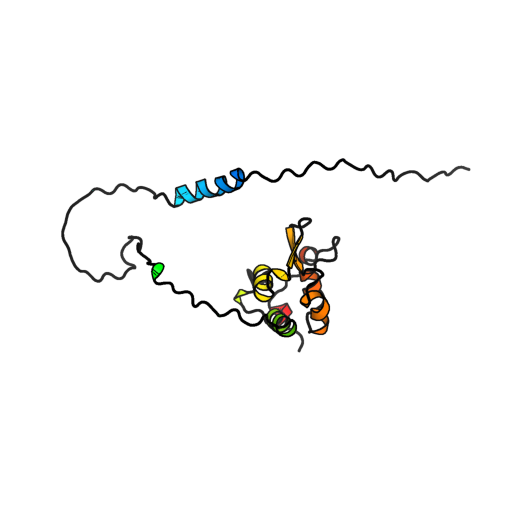PRO A CA 1
ATOM 756 C C . PRO A 1 98 ? -6.502 -9.337 -5.846 1.00 96.94 98 PRO A C 1
ATOM 758 O O . PRO A 1 98 ? -5.429 -8.742 -5.799 1.00 96.94 98 PRO A O 1
ATOM 761 N N . ALA A 1 99 ? -6.753 -10.222 -6.817 1.00 96.44 99 ALA A N 1
ATOM 762 C CA . ALA A 1 99 ? -5.734 -10.659 -7.782 1.00 96.44 99 ALA A CA 1
ATOM 763 C C . ALA A 1 99 ? -5.052 -9.502 -8.546 1.00 96.44 99 ALA A C 1
ATOM 765 O O . ALA A 1 99 ? -3.848 -9.541 -8.777 1.00 96.44 99 ALA A O 1
ATOM 766 N N . HIS A 1 100 ? -5.795 -8.444 -8.889 1.00 96.38 100 HIS A N 1
ATOM 767 C CA . HIS A 1 100 ? -5.255 -7.280 -9.604 1.00 96.38 100 HIS A CA 1
ATOM 768 C C . HIS A 1 100 ? -4.398 -6.349 -8.729 1.00 96.38 100 HIS A C 1
ATOM 770 O O . HIS A 1 100 ? -3.741 -5.456 -9.260 1.00 96.38 100 HIS A O 1
ATOM 776 N N . ALA A 1 101 ? -4.387 -6.531 -7.404 1.00 97.00 101 ALA A N 1
ATOM 777 C CA . ALA A 1 101 ? -3.490 -5.795 -6.515 1.00 97.00 101 ALA A CA 1
ATOM 778 C C . ALA A 1 101 ? -2.024 -6.222 -6.691 1.00 97.00 101 ALA A C 1
ATOM 780 O O . ALA A 1 101 ? -1.118 -5.494 -6.285 1.00 97.00 101 ALA A O 1
ATOM 781 N N . PHE A 1 102 ? -1.789 -7.389 -7.301 1.00 96.94 102 PHE A N 1
ATOM 782 C CA . PHE A 1 102 ? -0.467 -7.955 -7.524 1.00 96.94 102 PHE A CA 1
ATOM 783 C C . PHE A 1 102 ? 0.014 -7.678 -8.948 1.00 96.94 102 PHE A C 1
ATOM 785 O O . PHE A 1 102 ? -0.315 -8.397 -9.893 1.00 96.94 102 PHE A O 1
ATOM 792 N N . VAL A 1 103 ? 0.839 -6.649 -9.109 1.00 94.50 103 VAL A N 1
ATOM 793 C CA . VAL A 1 103 ? 1.453 -6.308 -10.395 1.00 94.50 103 VAL A CA 1
ATOM 794 C C . VAL A 1 103 ? 2.737 -7.122 -10.530 1.00 94.50 103 VAL A C 1
ATOM 796 O O . VAL A 1 103 ? 3.598 -7.084 -9.656 1.00 94.50 103 VAL A O 1
ATOM 799 N N . HIS A 1 104 ? 2.841 -7.924 -11.594 1.00 94.56 104 HIS A N 1
ATOM 800 C CA . HIS A 1 104 ? 3.939 -8.886 -11.784 1.00 94.56 104 HIS A CA 1
ATOM 801 C C . HIS A 1 104 ? 4.130 -9.861 -10.601 1.00 94.56 104 HIS A C 1
ATOM 803 O O . HIS A 1 104 ? 5.243 -10.289 -10.310 1.00 94.56 104 HIS A O 1
ATOM 809 N N . GLY A 1 105 ? 3.039 -10.221 -9.912 1.00 93.56 105 GLY A N 1
ATOM 810 C CA . GLY A 1 105 ? 3.065 -11.164 -8.786 1.00 93.56 105 GLY A CA 1
ATOM 811 C C . GLY A 1 105 ? 3.489 -10.563 -7.441 1.00 93.56 105 GLY A C 1
ATOM 812 O O . GLY A 1 105 ? 3.610 -11.305 -6.468 1.00 93.56 105 GLY A O 1
ATOM 813 N N . VAL A 1 106 ? 3.675 -9.242 -7.361 1.00 94.75 106 VAL A N 1
ATOM 814 C CA . VAL A 1 106 ? 4.051 -8.518 -6.137 1.00 94.75 106 VAL A CA 1
ATOM 815 C C . VAL A 1 106 ? 3.001 -7.459 -5.820 1.00 94.75 106 VAL A C 1
ATOM 817 O O . VAL A 1 106 ? 2.471 -6.814 -6.725 1.00 94.75 106 VAL A O 1
ATOM 820 N N . LEU A 1 107 ? 2.682 -7.279 -4.538 1.00 95.94 107 LEU A N 1
ATOM 821 C CA . LEU A 1 107 ? 1.703 -6.292 -4.101 1.00 95.94 107 LEU A CA 1
ATOM 822 C C . LEU A 1 107 ? 2.106 -4.878 -4.544 1.00 95.94 107 LEU A C 1
ATOM 824 O O . LEU A 1 107 ? 3.199 -4.394 -4.247 1.00 95.94 107 LEU A O 1
ATOM 828 N N . SER A 1 108 ? 1.190 -4.203 -5.231 1.00 95.38 108 SER A N 1
ATOM 829 C CA . SER A 1 108 ? 1.379 -2.839 -5.705 1.00 95.38 108 SER A CA 1
ATOM 830 C C . SER A 1 108 ? 1.198 -1.828 -4.577 1.00 95.38 108 SER A C 1
ATOM 832 O O . SER A 1 108 ? 0.132 -1.749 -3.963 1.00 95.38 108 SER A O 1
ATOM 834 N N . ILE A 1 109 ? 2.201 -0.972 -4.367 1.00 94.69 109 ILE A N 1
ATOM 835 C CA . ILE A 1 109 ? 2.087 0.159 -3.436 1.00 94.69 109 ILE A CA 1
ATOM 836 C C . ILE A 1 109 ? 0.955 1.116 -3.834 1.00 94.69 109 ILE A C 1
ATOM 838 O O . ILE A 1 109 ? 0.276 1.655 -2.967 1.00 94.69 109 ILE A O 1
ATOM 842 N N . GLN A 1 110 ? 0.684 1.271 -5.134 1.00 95.88 110 GLN A N 1
ATOM 843 C CA . GLN A 1 110 ? -0.403 2.128 -5.619 1.00 95.88 110 GLN A CA 1
ATOM 844 C C . GLN A 1 110 ? -1.773 1.589 -5.197 1.00 95.88 110 GLN A C 1
ATOM 846 O O . GLN A 1 110 ? -2.655 2.357 -4.810 1.00 95.88 110 GLN A O 1
ATOM 851 N N . TRP A 1 111 ? -1.942 0.263 -5.207 1.00 97.00 111 TRP A N 1
ATOM 852 C CA . TRP A 1 111 ? -3.165 -0.359 -4.707 1.00 97.00 111 TRP A CA 1
ATOM 853 C C . TRP A 1 111 ? -3.328 -0.120 -3.203 1.00 97.00 111 TRP A C 1
ATOM 855 O O . TRP A 1 111 ? -4.401 0.291 -2.768 1.00 97.00 111 TRP A O 1
ATOM 865 N N . VAL A 1 112 ? -2.255 -0.287 -2.421 1.00 96.94 112 VAL A N 1
ATOM 866 C CA . VAL A 1 112 ? -2.281 -0.028 -0.972 1.00 96.94 112 VAL A CA 1
ATOM 867 C C . VAL A 1 112 ? -2.690 1.416 -0.685 1.00 96.94 112 VAL A C 1
ATOM 869 O O . VAL A 1 112 ? -3.596 1.637 0.115 1.00 96.94 112 VAL A O 1
ATOM 872 N N . ILE A 1 113 ? -2.070 2.391 -1.357 1.00 96.38 113 ILE A N 1
ATOM 873 C CA . ILE A 1 113 ? -2.402 3.816 -1.214 1.00 96.38 113 ILE A CA 1
ATOM 874 C C . ILE A 1 113 ? -3.872 4.068 -1.568 1.00 96.38 113 ILE A C 1
ATOM 876 O O . ILE A 1 113 ? -4.555 4.804 -0.862 1.00 96.38 113 ILE A O 1
ATOM 880 N N . THR A 1 114 ? -4.381 3.430 -2.623 1.00 95.56 114 THR A N 1
ATOM 881 C CA . THR A 1 114 ? -5.790 3.561 -3.026 1.00 95.56 114 THR A CA 1
ATOM 882 C C . THR A 1 114 ? -6.742 3.014 -1.960 1.00 95.56 114 THR A C 1
ATOM 884 O O . THR A 1 114 ? -7.766 3.630 -1.677 1.00 95.56 114 THR A O 1
ATOM 887 N N . VAL A 1 115 ? -6.413 1.873 -1.349 1.00 96.00 115 VAL A N 1
ATOM 888 C CA . VAL A 1 115 ? -7.253 1.243 -0.319 1.00 96.00 115 VAL A CA 1
ATOM 889 C C . VAL A 1 115 ? -7.217 2.017 0.992 1.00 96.00 115 VAL A C 1
ATOM 891 O O . VAL A 1 115 ? -8.266 2.260 1.581 1.00 96.00 115 VAL A O 1
ATOM 894 N N . ALA A 1 116 ? -6.024 2.383 1.451 1.00 95.44 116 ALA A N 1
ATOM 895 C CA . ALA A 1 116 ? -5.813 3.034 2.738 1.00 95.44 116 ALA A CA 1
ATOM 896 C C . ALA A 1 116 ? -6.050 4.552 2.702 1.00 95.44 116 ALA A C 1
ATOM 898 O O . ALA A 1 116 ? -6.235 5.154 3.755 1.00 95.44 116 ALA A O 1
ATOM 899 N N . GLY A 1 117 ? -6.056 5.170 1.523 1.00 94.62 117 GLY A N 1
ATOM 900 C CA . GLY A 1 117 ? -6.176 6.614 1.352 1.00 94.62 117 GLY A CA 1
ATOM 901 C C . GLY A 1 117 ? -4.819 7.315 1.365 1.00 94.62 117 GLY A C 1
ATOM 902 O O . GLY A 1 117 ? -3.931 7.011 2.168 1.00 94.62 117 GLY A O 1
ATOM 903 N N . THR A 1 118 ? -4.655 8.287 0.469 1.00 94.69 118 THR A N 1
ATOM 904 C CA . THR A 1 118 ? -3.409 9.049 0.295 1.00 94.69 118 THR A CA 1
ATOM 905 C C . THR A 1 118 ? -3.011 9.831 1.542 1.00 94.69 118 THR A C 1
ATOM 907 O O . THR A 1 118 ? -1.828 10.054 1.768 1.00 94.69 118 THR A O 1
ATOM 910 N N . GLU A 1 119 ? -3.972 10.223 2.378 1.00 94.25 119 GLU A N 1
ATOM 911 C CA . GLU A 1 119 ? -3.728 10.962 3.618 1.00 94.25 119 GLU A CA 1
ATOM 912 C C . GLU A 1 119 ? -2.987 10.144 4.684 1.00 94.25 119 GLU A C 1
ATOM 914 O O . GLU A 1 119 ? -2.425 10.711 5.620 1.00 94.25 119 GLU A O 1
ATOM 919 N N . ASN A 1 120 ? -2.982 8.814 4.555 1.00 96.06 120 ASN A N 1
ATOM 920 C CA . ASN A 1 120 ? -2.231 7.932 5.441 1.00 96.06 120 ASN A CA 1
ATOM 921 C C . ASN A 1 120 ? -0.760 7.793 5.032 1.00 96.06 120 ASN A C 1
ATOM 923 O O . ASN A 1 120 ? 0.012 7.200 5.784 1.00 96.06 120 ASN A O 1
ATOM 927 N N . PHE A 1 121 ? -0.360 8.344 3.883 1.00 96.38 121 PHE A N 1
ATOM 928 C CA . PHE A 1 121 ? 0.986 8.215 3.338 1.00 96.38 121 PHE A CA 1
ATOM 929 C C . PHE A 1 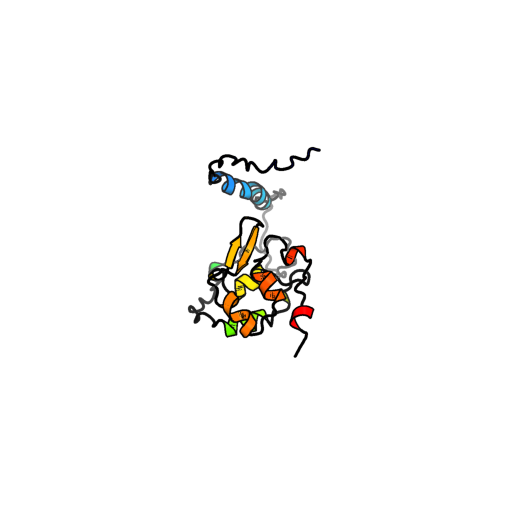121 ? 1.683 9.565 3.206 1.00 96.38 121 PHE A C 1
ATOM 931 O O . PHE A 1 121 ? 1.065 10.601 2.974 1.00 96.38 121 PHE A O 1
ATOM 938 N N . CYS A 1 122 ? 3.006 9.537 3.307 1.00 95.31 122 CYS A N 1
ATOM 939 C CA . CYS A 1 122 ? 3.869 10.642 2.931 1.00 95.31 122 CYS A CA 1
ATOM 940 C C . CYS A 1 122 ? 4.925 10.165 1.931 1.00 95.31 122 CYS A C 1
ATOM 942 O O . CYS A 1 122 ? 5.361 9.012 1.952 1.00 95.31 122 CYS A O 1
ATOM 944 N N . PHE A 1 123 ? 5.316 11.062 1.028 1.00 93.00 123 PHE A N 1
ATOM 945 C CA . PHE A 1 123 ? 6.429 10.814 0.124 1.00 93.00 123 PHE A CA 1
ATOM 946 C C . PHE A 1 123 ? 7.735 11.140 0.840 1.00 93.00 123 PHE A C 1
ATOM 948 O O . PHE A 1 123 ? 7.934 12.262 1.316 1.00 93.00 123 PHE A O 1
ATOM 955 N N . ARG A 1 124 ? 8.628 10.160 0.914 1.00 90.31 124 ARG A N 1
ATOM 956 C CA . ARG A 1 124 ? 9.951 10.307 1.498 1.00 90.31 124 ARG A CA 1
ATOM 957 C C . ARG A 1 124 ? 10.966 10.538 0.386 1.00 90.31 124 ARG A C 1
ATOM 959 O O . ARG A 1 124 ? 11.278 9.647 -0.392 1.00 90.31 124 ARG A O 1
ATOM 966 N N . ALA A 1 125 ? 11.488 11.760 0.323 1.00 89.06 125 ALA A N 1
ATOM 967 C CA . ALA A 1 125 ? 12.373 12.188 -0.758 1.00 89.06 125 ALA A CA 1
ATOM 968 C C . ALA A 1 125 ? 13.762 11.525 -0.740 1.00 89.06 125 ALA A C 1
ATOM 970 O O . ALA A 1 125 ? 14.430 11.519 -1.765 1.00 89.06 125 ALA A O 1
ATOM 971 N N . SER A 1 126 ? 14.212 10.981 0.398 1.00 86.75 126 SER A N 1
ATOM 972 C CA . SER A 1 126 ? 15.545 10.369 0.509 1.00 86.75 126 SER A CA 1
ATOM 973 C C . SER A 1 126 ? 15.705 9.103 -0.333 1.00 86.75 126 SER A C 1
ATOM 975 O O . SER A 1 126 ? 16.800 8.839 -0.815 1.00 86.75 126 SER A O 1
ATOM 977 N N . ASP A 1 127 ? 14.630 8.331 -0.491 1.00 84.69 127 ASP A N 1
ATOM 978 C CA . ASP A 1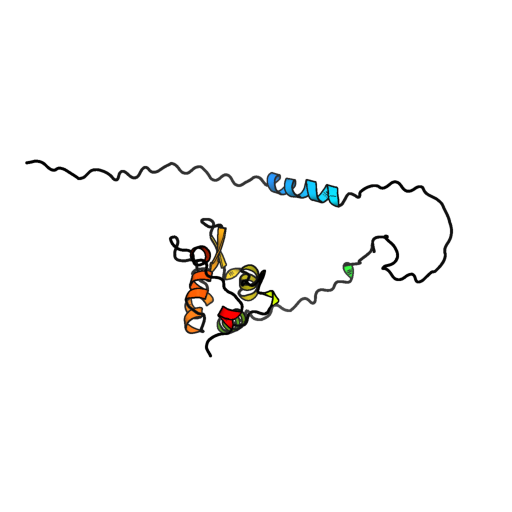 127 ? 14.587 7.056 -1.220 1.00 84.69 127 ASP A CA 1
ATOM 979 C C . ASP A 1 127 ? 13.420 6.989 -2.222 1.00 84.69 127 ASP A C 1
ATOM 981 O O . ASP A 1 127 ? 13.068 5.915 -2.701 1.00 84.69 127 ASP A O 1
ATOM 985 N N . GLU A 1 128 ? 12.807 8.139 -2.521 1.00 88.12 128 GLU A N 1
ATOM 986 C CA . GLU A 1 128 ? 11.694 8.305 -3.464 1.00 88.12 128 GLU A CA 1
ATOM 987 C C . GLU A 1 128 ? 10.513 7.343 -3.228 1.00 88.12 128 GLU A C 1
ATOM 989 O O . GLU A 1 128 ? 9.838 6.894 -4.161 1.00 88.12 128 GLU A O 1
ATOM 994 N N . ARG A 1 129 ? 10.233 7.028 -1.958 1.00 89.06 129 ARG A N 1
ATOM 995 C CA . ARG A 1 129 ? 9.246 6.019 -1.565 1.00 89.06 129 ARG A CA 1
ATOM 996 C C . ARG A 1 129 ? 8.046 6.627 -0.844 1.00 89.06 129 ARG A C 1
ATOM 998 O O . ARG A 1 129 ? 8.174 7.545 -0.039 1.00 89.06 129 ARG A O 1
ATOM 1005 N N . PHE A 1 130 ? 6.863 6.058 -1.072 1.00 92.75 130 PHE A N 1
ATOM 1006 C CA . PHE A 1 130 ? 5.697 6.304 -0.222 1.00 92.75 130 PHE A CA 1
ATOM 1007 C C . PHE A 1 130 ? 5.751 5.432 1.029 1.00 92.75 130 PHE A C 1
ATOM 1009 O O . PHE A 1 130 ? 5.843 4.206 0.929 1.00 92.75 130 PHE A O 1
ATOM 1016 N N . VAL A 1 131 ? 5.653 6.068 2.193 1.00 94.56 131 VAL A N 1
ATOM 1017 C CA . VAL A 1 131 ? 5.646 5.399 3.498 1.00 94.56 131 VAL A CA 1
ATOM 1018 C C . VAL A 1 131 ? 4.434 5.821 4.317 1.00 94.56 131 VAL A C 1
ATOM 1020 O O . VAL A 1 131 ? 3.891 6.910 4.121 1.00 94.56 131 VAL A O 1
ATOM 1023 N N . LEU A 1 132 ? 3.993 4.965 5.238 1.00 95.62 132 LEU A N 1
ATOM 1024 C CA . LEU A 1 132 ? 2.925 5.308 6.171 1.00 95.62 132 LEU A CA 1
ATOM 1025 C C . LEU A 1 132 ? 3.349 6.476 7.065 1.00 95.62 132 LEU A C 1
ATOM 1027 O O . LEU A 1 132 ? 4.382 6.430 7.744 1.00 95.62 132 LEU A O 1
ATOM 1031 N N . SER A 1 133 ? 2.494 7.496 7.106 1.00 95.31 133 SER A N 1
ATOM 1032 C CA . SER A 1 133 ? 2.649 8.653 7.979 1.00 95.31 133 SER A CA 1
ATOM 1033 C C . SER A 1 133 ? 2.739 8.219 9.442 1.00 95.31 133 SER A C 1
ATOM 1035 O O . SER A 1 133 ? 2.015 7.329 9.890 1.00 95.31 133 SER A O 1
ATOM 1037 N N . GLN A 1 134 ? 3.570 8.919 10.214 1.00 93.62 134 GLN A N 1
ATOM 1038 C CA . GLN A 1 134 ? 3.717 8.726 11.662 1.00 93.62 134 GLN A CA 1
ATOM 1039 C C . GLN A 1 134 ? 2.399 8.895 12.430 1.00 93.62 134 GLN A C 1
ATOM 1041 O O . GLN A 1 134 ? 2.207 8.322 13.499 1.00 93.62 134 GLN A O 1
ATOM 1046 N N . THR A 1 135 ? 1.475 9.683 11.882 1.00 94.38 135 THR A N 1
ATOM 1047 C CA . THR A 1 135 ? 0.160 9.936 12.479 1.00 94.38 135 THR A CA 1
ATOM 1048 C C . THR A 1 135 ? -0.904 8.924 12.056 1.00 94.38 135 THR A C 1
ATOM 1050 O O . THR A 1 135 ? -2.020 8.980 12.572 1.00 94.38 135 THR A O 1
ATOM 1053 N N . SER A 1 136 ? -0.593 8.007 11.134 1.00 95.19 136 SER A N 1
ATOM 1054 C CA . SER A 1 136 ? -1.565 7.047 10.613 1.00 95.19 136 SER A CA 1
ATOM 1055 C C . SER A 1 136 ? -1.984 6.040 11.686 1.00 95.19 136 SER A C 1
ATOM 1057 O O . SER A 1 136 ? -1.147 5.403 12.329 1.00 95.19 136 SER A O 1
ATOM 1059 N N . ALA A 1 137 ? -3.295 5.846 11.846 1.00 95.44 137 ALA A N 1
ATOM 1060 C CA . ALA A 1 137 ? -3.833 4.809 12.724 1.00 95.44 137 ALA A CA 1
ATOM 1061 C C . ALA A 1 137 ? -3.396 3.407 12.271 1.00 95.44 137 ALA A C 1
ATOM 1063 O O . ALA A 1 137 ? -3.011 2.599 13.108 1.00 95.44 137 ALA A O 1
ATOM 1064 N N . LEU A 1 138 ? -3.314 3.158 10.954 1.00 95.31 138 LEU A N 1
ATOM 1065 C CA . LEU A 1 138 ? -2.811 1.894 10.395 1.00 95.31 138 LEU A CA 1
ATOM 1066 C C . LEU A 1 138 ? -1.410 1.550 10.899 1.00 95.31 138 LEU A C 1
ATOM 1068 O O . LEU A 1 138 ? -1.118 0.395 11.187 1.00 95.31 138 LEU A O 1
ATOM 1072 N N . ARG A 1 139 ? -0.551 2.558 11.048 1.00 94.94 139 ARG A N 1
ATOM 1073 C CA . ARG A 1 139 ? 0.810 2.373 11.546 1.00 94.94 139 ARG A CA 1
ATOM 1074 C C . ARG A 1 139 ? 0.852 2.018 13.033 1.00 94.94 139 ARG A C 1
ATOM 1076 O O . ARG A 1 139 ? 1.671 1.201 13.437 1.00 94.94 139 ARG A O 1
ATOM 1083 N N . ARG A 1 140 ? -0.015 2.625 13.848 1.00 94.62 140 ARG A N 1
ATOM 1084 C CA . ARG A 1 140 ? -0.037 2.419 15.310 1.00 94.62 140 ARG A CA 1
ATOM 1085 C C . ARG A 1 140 ? -0.795 1.159 15.720 1.00 94.62 140 ARG A C 1
ATOM 1087 O O . ARG A 1 140 ? -0.395 0.479 16.657 1.00 94.62 140 ARG A O 1
ATOM 1094 N N . GLU A 1 141 ? -1.894 0.875 15.034 1.00 96.31 141 GLU A N 1
ATOM 1095 C CA . GLU A 1 141 ? -2.868 -0.151 15.416 1.00 96.31 141 GLU A CA 1
ATOM 1096 C C . GLU A 1 141 ? -2.786 -1.388 14.517 1.00 96.31 141 GLU A C 1
ATOM 1098 O O . GLU A 1 141 ? -3.210 -2.464 14.927 1.00 96.31 141 GLU A O 1
ATOM 1103 N N . GLY A 1 142 ? -2.190 -1.282 13.323 1.00 94.81 142 GLY A N 1
ATOM 1104 C CA . GLY A 1 142 ? -2.175 -2.357 12.328 1.00 94.81 142 GLY A CA 1
ATOM 1105 C C . GLY A 1 142 ? -1.643 -3.683 12.865 1.00 94.81 142 GLY A C 1
ATOM 1106 O O . GLY A 1 142 ? -2.228 -4.724 12.581 1.00 94.81 142 GLY A O 1
ATOM 1107 N N . HIS A 1 143 ? -0.597 -3.658 13.700 1.00 94.50 143 HIS A N 1
ATOM 1108 C CA . HIS A 1 143 ? -0.042 -4.873 14.306 1.00 94.50 143 HIS A CA 1
ATOM 1109 C C . HIS A 1 143 ? -1.047 -5.542 15.253 1.00 94.50 143 HIS A C 1
ATOM 1111 O O . HIS A 1 143 ? -1.263 -6.749 15.186 1.00 94.50 143 HIS A O 1
ATOM 1117 N N . ALA A 1 144 ? -1.704 -4.754 16.111 1.00 96.00 144 ALA A N 1
ATOM 1118 C CA . ALA A 1 144 ? -2.740 -5.251 17.017 1.00 96.00 144 ALA A CA 1
ATOM 1119 C C . ALA A 1 144 ? -3.967 -5.787 16.257 1.00 96.00 144 ALA A C 1
ATOM 1121 O O . ALA A 1 144 ? -4.650 -6.685 16.741 1.00 96.00 144 ALA A O 1
ATOM 1122 N N . LEU A 1 145 ? -4.210 -5.269 15.052 1.00 96.00 145 LEU A N 1
ATOM 1123 C CA . LEU A 1 145 ? -5.283 -5.686 14.149 1.00 96.00 145 LEU A CA 1
ATOM 1124 C C . LEU A 1 145 ? -4.891 -6.847 13.214 1.00 96.00 145 LEU A C 1
ATOM 1126 O O . LEU A 1 145 ? -5.669 -7.213 12.334 1.00 96.00 145 LEU A O 1
ATOM 1130 N N . GLY A 1 146 ? -3.709 -7.444 13.399 1.00 94.56 146 GLY A N 1
ATOM 1131 C CA . GLY A 1 146 ? -3.281 -8.652 12.686 1.00 94.56 146 GLY A CA 1
ATOM 1132 C C . GLY A 1 146 ? -2.418 -8.415 11.443 1.00 94.56 146 GLY A C 1
ATOM 1133 O O . GLY A 1 146 ? -2.080 -9.374 10.747 1.00 94.56 146 GLY A O 1
ATOM 1134 N N . MET A 1 147 ? -2.012 -7.175 11.147 1.00 94.62 147 MET A N 1
ATOM 1135 C CA . MET A 1 147 ? -0.984 -6.940 10.131 1.00 94.62 147 MET A CA 1
ATOM 1136 C C . MET A 1 147 ? 0.357 -7.491 10.603 1.00 94.62 147 MET A C 1
ATOM 1138 O O . MET A 1 147 ? 0.865 -7.126 11.662 1.00 94.62 147 MET A O 1
ATOM 1142 N N . ARG A 1 148 ? 0.968 -8.341 9.777 1.00 92.56 148 ARG A N 1
ATOM 1143 C CA . ARG A 1 148 ? 2.293 -8.894 10.066 1.00 92.56 148 ARG A CA 1
ATOM 1144 C C . ARG A 1 148 ? 3.336 -7.791 10.139 1.00 92.56 148 ARG A C 1
ATOM 1146 O O . ARG A 1 148 ? 3.343 -6.897 9.292 1.00 92.56 148 ARG A O 1
ATOM 1153 N N . THR A 1 149 ? 4.271 -7.935 11.073 1.00 91.44 149 THR A N 1
ATOM 1154 C CA . THR A 1 149 ? 5.390 -7.005 11.278 1.00 91.44 149 THR A CA 1
ATOM 1155 C C . THR A 1 149 ? 6.122 -6.705 9.980 1.00 91.44 149 THR A C 1
ATOM 1157 O O . THR A 1 149 ? 6.266 -5.544 9.628 1.00 91.44 149 THR A O 1
ATOM 1160 N N . ALA A 1 150 ? 6.444 -7.732 9.193 1.00 90.56 150 ALA A N 1
ATOM 1161 C CA . ALA A 1 150 ? 7.150 -7.552 7.931 1.00 90.56 150 ALA A CA 1
ATOM 1162 C C . ALA A 1 150 ? 6.366 -6.679 6.924 1.00 90.56 150 ALA A C 1
ATOM 1164 O O . ALA A 1 150 ? 6.941 -5.854 6.215 1.00 90.56 150 ALA A O 1
ATOM 1165 N N . TYR A 1 151 ? 5.029 -6.792 6.892 1.00 93.88 151 TYR A N 1
ATOM 1166 C CA . TYR A 1 151 ? 4.203 -5.931 6.041 1.00 93.88 151 TYR A CA 1
ATOM 1167 C C . TYR A 1 151 ? 4.213 -4.480 6.540 1.00 93.88 151 TYR A C 1
ATOM 1169 O O . TYR A 1 151 ? 4.337 -3.552 5.742 1.00 93.88 151 TYR A O 1
ATOM 1177 N N . LEU A 1 152 ? 4.145 -4.269 7.855 1.00 93.19 152 LEU A N 1
ATOM 1178 C CA . LEU A 1 152 ? 4.248 -2.934 8.445 1.00 93.19 152 LEU A CA 1
ATOM 1179 C C . LEU A 1 152 ? 5.630 -2.312 8.247 1.00 93.19 152 LEU A C 1
ATOM 1181 O O . LEU A 1 152 ? 5.704 -1.136 7.911 1.00 93.19 152 LEU A O 1
ATOM 1185 N N . GLU A 1 153 ? 6.708 -3.078 8.381 1.00 91.12 153 GLU A N 1
ATOM 1186 C CA . GLU A 1 153 ? 8.076 -2.633 8.094 1.00 91.12 153 GLU A CA 1
ATOM 1187 C C . GLU A 1 153 ? 8.213 -2.201 6.636 1.00 91.12 153 GLU A C 1
ATOM 1189 O O . GLU A 1 153 ? 8.765 -1.138 6.344 1.00 91.12 153 GLU A O 1
ATOM 1194 N N . TRP A 1 154 ? 7.625 -2.968 5.716 1.00 92.19 154 TRP A N 1
ATOM 1195 C CA . TRP A 1 154 ? 7.544 -2.573 4.317 1.00 92.19 154 TRP A CA 1
ATOM 1196 C C . TRP A 1 154 ? 6.747 -1.279 4.127 1.00 92.19 154 TRP A C 1
ATOM 1198 O O . TRP A 1 154 ? 7.152 -0.432 3.340 1.00 92.19 154 TRP A O 1
ATOM 1208 N N . LEU A 1 155 ? 5.650 -1.066 4.848 1.00 93.62 155 LEU A N 1
ATOM 1209 C CA . LEU A 1 155 ? 4.862 0.161 4.716 1.00 93.62 155 LEU A CA 1
ATOM 1210 C C . LEU A 1 155 ? 5.495 1.386 5.390 1.00 93.62 155 LEU A C 1
ATOM 1212 O O . LEU A 1 155 ? 5.335 2.494 4.887 1.00 93.62 155 LEU A O 1
ATOM 1216 N N . CYS A 1 156 ? 6.177 1.222 6.519 1.00 92.75 156 CYS A N 1
ATOM 1217 C CA . CYS A 1 156 ? 6.710 2.333 7.312 1.00 92.75 156 CYS A CA 1
ATOM 1218 C C . CYS A 1 156 ? 8.118 2.733 6.867 1.00 92.75 156 CYS A C 1
ATOM 1220 O O . CYS A 1 156 ? 8.452 3.917 6.879 1.00 92.75 156 CYS A O 1
ATOM 1222 N N . GLY A 1 157 ? 8.933 1.757 6.454 1.00 85.62 157 GLY A N 1
ATOM 1223 C CA . GLY A 1 157 ? 10.304 1.982 6.008 1.00 85.62 157 GLY A CA 1
ATOM 1224 C C . GLY A 1 157 ? 11.199 2.627 7.068 1.00 85.62 157 GLY A C 1
ATOM 1225 O O . GLY A 1 157 ? 12.091 3.380 6.696 1.00 85.62 157 GLY A O 1
ATOM 1226 N N . ASP A 1 158 ? 10.939 2.406 8.358 1.00 81.50 158 ASP A N 1
ATOM 1227 C CA . ASP A 1 158 ? 11.568 3.151 9.464 1.00 81.50 158 ASP A CA 1
ATOM 1228 C C . ASP A 1 158 ? 13.074 2.970 9.579 1.00 81.50 158 ASP A C 1
ATOM 1230 O O . ASP A 1 158 ? 13.769 3.858 10.074 1.00 81.50 158 ASP A O 1
ATOM 1234 N N . ASP A 1 159 ? 13.579 1.843 9.097 1.00 72.44 159 ASP A N 1
ATOM 1235 C CA . ASP A 1 159 ? 15.003 1.594 9.050 1.00 72.44 159 ASP A CA 1
ATOM 1236 C C . ASP A 1 159 ? 15.602 2.208 7.776 1.00 72.44 159 ASP A C 1
ATOM 1238 O O . ASP A 1 159 ? 15.454 1.694 6.665 1.00 72.44 159 ASP A O 1
ATOM 1242 N N . LEU A 1 160 ? 16.275 3.348 7.949 1.00 62.00 160 LEU A N 1
ATOM 1243 C CA . LEU A 1 160 ? 17.013 4.037 6.886 1.00 62.00 160 LEU A CA 1
ATOM 1244 C C . LEU A 1 160 ? 18.264 3.259 6.439 1.00 62.00 160 LEU A C 1
ATOM 1246 O O . LEU A 1 160 ? 18.814 3.576 5.387 1.00 62.00 160 LEU A O 1
ATOM 1250 N N . GLY A 1 161 ? 18.734 2.287 7.232 1.00 60.41 161 GLY A N 1
ATOM 1251 C CA . GLY A 1 161 ? 19.891 1.440 6.927 1.00 60.41 161 GLY A CA 1
ATOM 1252 C C . GLY A 1 161 ? 19.527 0.060 6.373 1.00 60.41 161 GLY A C 1
ATOM 1253 O O . GLY A 1 161 ? 20.417 -0.711 6.015 1.00 60.41 161 GLY A O 1
ATOM 1254 N N . SER A 1 162 ? 18.240 -0.277 6.325 1.00 55.75 162 SER A N 1
ATOM 1255 C CA . SER A 1 162 ? 17.730 -1.510 5.733 1.00 55.75 162 SER A CA 1
ATOM 1256 C C . SER A 1 162 ? 16.274 -1.317 5.349 1.00 55.75 162 SER A C 1
ATOM 1258 O O . SER A 1 162 ? 15.364 -1.566 6.139 1.00 55.75 162 SER A O 1
ATOM 1260 N N . SER A 1 163 ? 16.011 -0.896 4.114 1.00 53.88 163 SER A N 1
ATOM 1261 C CA . SER A 1 163 ? 14.623 -0.899 3.664 1.00 53.88 163 SER A CA 1
ATOM 1262 C C . SER A 1 163 ? 14.173 -2.352 3.440 1.00 53.88 163 SER A C 1
ATOM 1264 O O . SER A 1 163 ? 14.901 -3.162 2.871 1.00 53.88 163 SER A O 1
ATOM 1266 N N . ALA A 1 164 ? 12.942 -2.715 3.809 1.00 53.97 164 ALA A N 1
ATOM 1267 C CA . ALA A 1 164 ? 12.410 -4.048 3.484 1.00 53.97 164 ALA A CA 1
ATOM 1268 C C . ALA A 1 164 ? 12.386 -4.335 1.959 1.00 53.97 164 ALA A C 1
ATOM 1270 O O . ALA A 1 164 ? 12.303 -5.488 1.536 1.00 53.97 164 ALA A O 1
ATOM 1271 N N . ALA A 1 165 ? 12.470 -3.287 1.123 1.00 52.81 165 ALA A N 1
ATOM 1272 C CA . ALA A 1 165 ? 12.651 -3.418 -0.322 1.00 52.81 165 ALA A CA 1
ATOM 1273 C C . ALA A 1 165 ? 14.101 -3.796 -0.695 1.00 52.81 165 ALA A C 1
ATOM 1275 O O . ALA A 1 165 ? 14.307 -4.538 -1.650 1.00 52.81 165 ALA A O 1
ATOM 1276 N N . GLU A 1 166 ? 15.092 -3.364 0.088 1.00 51.84 166 GLU A N 1
ATOM 1277 C CA . GLU A 1 166 ? 16.501 -3.770 -0.028 1.00 51.84 166 GLU A CA 1
ATOM 1278 C C . GLU A 1 166 ? 16.755 -5.164 0.557 1.00 51.84 166 GLU A C 1
ATOM 1280 O O . GLU A 1 166 ? 17.606 -5.894 0.058 1.00 51.84 166 GLU A O 1
ATOM 1285 N N . GLN A 1 167 ? 15.964 -5.586 1.547 1.00 53.81 167 GLN A N 1
ATOM 1286 C CA . GLN A 1 167 ? 15.972 -6.963 2.062 1.00 53.81 167 GLN A CA 1
ATOM 1287 C C . GLN A 1 167 ? 15.297 -7.970 1.108 1.00 53.81 167 GLN A C 1
ATOM 1289 O O . GLN A 1 167 ? 15.200 -9.154 1.428 1.00 53.81 167 GLN A O 1
ATOM 1294 N N . GLY A 1 168 ? 14.828 -7.526 -0.066 1.00 64.44 168 GLY A N 1
ATOM 1295 C CA . GLY A 1 168 ? 14.245 -8.402 -1.083 1.00 64.44 168 GLY A CA 1
ATOM 1296 C C . GLY A 1 168 ? 12.920 -9.035 -0.662 1.00 64.44 168 GLY A C 1
ATOM 1297 O O . GLY A 1 168 ? 12.563 -10.103 -1.163 1.00 64.44 168 GLY A O 1
ATOM 1298 N N . MET A 1 169 ? 12.179 -8.416 0.265 1.00 77.56 169 MET A N 1
ATOM 1299 C CA . MET A 1 169 ? 10.893 -8.963 0.674 1.00 77.56 169 MET A CA 1
ATOM 1300 C C . MET A 1 169 ? 9.835 -8.710 -0.406 1.00 77.56 169 MET A C 1
ATOM 1302 O O . MET A 1 169 ? 9.322 -7.601 -0.570 1.00 77.56 169 MET A O 1
ATOM 1306 N N . PHE A 1 170 ? 9.461 -9.773 -1.116 1.00 86.31 170 PHE A N 1
ATOM 1307 C CA . PHE A 1 170 ? 8.367 -9.751 -2.080 1.00 86.31 170 PHE A CA 1
ATOM 1308 C C . PHE A 1 170 ? 7.040 -10.096 -1.395 1.00 86.31 170 PHE A C 1
ATOM 1310 O O . PHE A 1 170 ? 6.801 -11.241 -1.003 1.00 86.31 170 PHE A O 1
ATOM 1317 N N . LEU A 1 171 ? 6.145 -9.110 -1.295 1.00 92.56 171 LEU A N 1
ATOM 1318 C CA . LEU A 1 171 ? 4.764 -9.300 -0.840 1.00 92.56 171 LEU A CA 1
ATOM 1319 C C . LEU A 1 171 ? 3.938 -9.999 -1.934 1.00 92.56 171 LEU A C 1
ATOM 1321 O O . LEU A 1 171 ? 3.156 -9.375 -2.648 1.00 92.56 171 LEU A O 1
ATOM 1325 N N . THR A 1 172 ? 4.171 -11.297 -2.110 1.00 95.12 172 THR A N 1
ATOM 1326 C CA . THR A 1 172 ? 3.469 -12.149 -3.085 1.00 95.12 172 THR A CA 1
ATOM 1327 C C . THR A 1 172 ? 2.092 -12.575 -2.566 1.00 95.12 172 THR A C 1
ATOM 1329 O O . THR A 1 172 ? 1.852 -12.497 -1.361 1.00 95.12 172 THR A O 1
ATOM 1332 N N . PRO A 1 173 ? 1.183 -13.102 -3.408 1.00 95.38 173 PRO A N 1
ATOM 1333 C CA . PRO A 1 173 ? -0.089 -13.654 -2.930 1.00 95.38 173 PRO A CA 1
ATOM 1334 C C . PRO A 1 173 ? 0.084 -14.689 -1.811 1.00 95.38 173 PRO A C 1
ATOM 1336 O O . PRO A 1 173 ? -0.675 -14.691 -0.844 1.00 95.38 173 PRO A O 1
ATOM 1339 N N . ALA A 1 174 ? 1.144 -15.502 -1.893 1.00 93.31 174 ALA A N 1
ATOM 1340 C CA . ALA A 1 174 ? 1.473 -16.513 -0.893 1.00 93.31 174 ALA A CA 1
ATOM 1341 C C . ALA A 1 174 ? 1.698 -15.921 0.512 1.00 93.31 174 ALA A C 1
ATOM 1343 O O . ALA A 1 174 ? 1.379 -16.570 1.511 1.00 93.31 174 ALA A O 1
ATOM 1344 N N . PHE A 1 175 ? 2.209 -14.683 0.589 1.00 92.44 175 PHE A N 1
ATOM 1345 C CA . PHE A 1 175 ? 2.381 -13.957 1.845 1.00 92.44 175 PHE A CA 1
ATOM 1346 C C . PHE A 1 175 ? 1.042 -13.784 2.567 1.00 92.44 175 PHE A C 1
ATOM 1348 O O . PHE A 1 175 ? 0.993 -13.953 3.776 1.00 92.44 175 PHE A O 1
ATOM 1355 N N . PHE A 1 176 ? -0.048 -13.526 1.845 1.00 92.31 176 PHE A N 1
ATOM 1356 C CA . PHE A 1 176 ? -1.360 -13.239 2.435 1.00 92.31 176 PHE A CA 1
ATOM 1357 C C . PHE A 1 176 ? -2.198 -14.496 2.706 1.00 92.31 176 PHE A C 1
ATOM 1359 O O . PHE A 1 176 ? -3.125 -14.456 3.502 1.00 92.31 176 PHE A O 1
ATOM 1366 N N . THR A 1 177 ? -1.854 -15.633 2.098 1.00 87.31 177 THR A N 1
ATOM 1367 C CA . THR A 1 177 ? -2.643 -16.875 2.202 1.00 87.31 177 THR A CA 1
ATOM 1368 C C . THR A 1 177 ? -2.297 -17.796 3.381 1.00 87.31 177 THR A C 1
ATOM 1370 O O . THR A 1 177 ? -2.964 -18.813 3.540 1.00 87.31 177 THR A O 1
ATOM 1373 N N . LYS A 1 178 ? -1.250 -17.525 4.179 1.00 65.00 178 LYS A N 1
ATOM 1374 C CA . LYS A 1 178 ? -0.703 -18.520 5.134 1.00 65.00 178 LYS A CA 1
ATOM 1375 C C . LYS A 1 178 ? -0.845 -18.134 6.613 1.00 65.00 178 LYS A C 1
ATOM 1377 O O . LYS A 1 178 ? -0.402 -17.057 6.965 1.00 65.00 178 LYS A O 1
ATOM 1382 N N . GLU A 1 179 ? -1.348 -19.057 7.439 1.00 46.59 179 GLU A N 1
ATOM 1383 C CA . GLU A 1 179 ? -1.647 -18.980 8.891 1.00 46.59 179 GLU A CA 1
ATOM 1384 C C . GLU A 1 179 ? -2.982 -18.311 9.281 1.00 46.59 179 GLU A C 1
ATOM 1386 O O . GLU A 1 179 ? -3.022 -17.249 9.899 1.00 46.59 179 GLU A O 1
ATOM 1391 N N . MET A 1 180 ? -4.085 -18.990 8.941 1.00 41.34 180 MET A N 1
ATOM 1392 C CA . MET A 1 180 ? -5.040 -19.411 9.980 1.00 41.34 180 MET A CA 1
ATOM 1393 C C . MET A 1 180 ? -4.687 -20.833 10.410 1.00 41.34 180 MET A C 1
ATOM 1395 O O . MET A 1 180 ? -4.209 -21.587 9.527 1.00 41.34 180 MET A O 1
#

Secondary structure (DSSP, 8-state):
-------------PPPPP-PPPPTTGGGSTTHHHHHHHT-------------------TTS--S------GGG--------PPPPPHHHHHHHHHS--GGGEETTEE-HHHHHHHH-GGGEEEETTTTEEEE-TT-HHHHHTTTTT--HHHHHHHH---TT--TTTTT----HHHHS---